Protein AF-L0DQH6-F1 (afdb_monomer_lite)

Radius of gyration: 21.6 Å; chains: 1; bounding box: 54×51×60 Å

Organism: Singulisphaera acidiphila (strain ATCC BAA-1392 / DSM 18658 / VKM B-2454 / MOB10) (NCBI:txid886293)

Sequence (161 aa):
MRIRLTLRRIMILVASAALGLFAWVEFRDGIPPRFVLRGVPARVARLKPGMSYRETKEILSLETSWLQGGTSAWTYYGSGSRKAMTWVYALRQEELTAAAAARMKAQSPGLVPHVEPTARIHLRFVMDLREDEQDWRQSPSTRLTSARFVADGRVVAEMPE

Foldseek 3Di:
DDDDDDPVNVVVVVVVVVVVVVCCVQPPQLQHHPVLVVCQQVLQQPDAWFDALVRNCVSNVRDPSQQPDDQPWDFDQDPDQKTKIKTKGQRAFDPCPPVNQVVVCVVDVPDDDDRDRQKMKIWMWMFGPVPPDPDSSPDPRIITDWIFIHGNNHTPHIHDD

Secondary structure (DSSP, 8-state):
------HHHHHHHHHHHHHHHHHHHHHGGGPPPHHHHHHHHHHHTT--TT--HHHHHHHHT--GGG-TT--EEE----SSSEEEEEEEEEEEEPP--HHHHHHHHHH-TT------EEEEEEEEEEEETTS--S-TTT-TT-EEEEEEEEETTEEEEEE--

Structure (mmCIF, N/CA/C/O backbone):
data_AF-L0DQH6-F1
#
_entry.id   AF-L0DQH6-F1
#
loop_
_atom_site.group_PDB
_atom_site.id
_atom_site.type_symbol
_atom_site.label_atom_id
_atom_site.label_alt_id
_atom_site.label_comp_id
_atom_site.label_asym_id
_atom_site.label_entity_id
_atom_site.label_seq_id
_atom_site.pdbx_PDB_ins_code
_atom_site.Cartn_x
_atom_site.Cartn_y
_atom_site.Cartn_z
_atom_site.occupancy
_atom_site.B_iso_or_equiv
_atom_site.auth_seq_id
_atom_site.auth_comp_id
_atom_site.auth_asym_id
_atom_site.auth_atom_id
_atom_site.pdbx_PDB_model_num
ATOM 1 N N . MET A 1 1 ? -22.370 27.317 44.473 1.00 43.12 1 MET A N 1
ATOM 2 C CA . MET A 1 1 ? -22.698 27.703 43.080 1.00 43.12 1 MET A CA 1
ATOM 3 C C . MET A 1 1 ? -23.291 26.480 42.368 1.00 43.12 1 MET A C 1
ATOM 5 O O . MET A 1 1 ? -22.572 25.509 42.189 1.00 43.12 1 MET A O 1
ATOM 9 N N . ARG A 1 2 ? -24.603 26.438 42.071 1.00 51.28 2 ARG A N 1
ATOM 10 C CA . ARG A 1 2 ? -25.244 25.288 41.386 1.00 51.28 2 ARG A CA 1
ATOM 11 C C . ARG A 1 2 ? -25.249 25.535 39.876 1.00 51.28 2 ARG A C 1
ATOM 13 O O . ARG A 1 2 ? -25.983 26.396 39.401 1.00 51.28 2 ARG A O 1
ATOM 20 N N . ILE A 1 3 ? -24.431 24.794 39.133 1.00 60.78 3 ILE A N 1
ATOM 21 C CA . ILE A 1 3 ? -24.384 24.865 37.668 1.00 60.78 3 ILE A CA 1
ATOM 22 C C . ILE A 1 3 ? -25.643 24.179 37.120 1.00 60.78 3 ILE A C 1
ATOM 24 O O . ILE A 1 3 ? -25.784 22.964 37.214 1.00 60.78 3 ILE A O 1
ATOM 28 N N . ARG A 1 4 ? -26.579 24.951 36.555 1.00 65.44 4 ARG A N 1
ATOM 29 C CA . ARG A 1 4 ? -27.713 24.401 35.795 1.00 65.44 4 ARG A CA 1
ATOM 30 C C . ARG A 1 4 ? -27.257 24.136 34.359 1.00 65.44 4 ARG A C 1
ATOM 32 O O . ARG A 1 4 ? -27.216 25.043 33.529 1.00 65.44 4 ARG A O 1
ATOM 39 N N . LEU A 1 5 ? -26.875 22.895 34.078 1.00 63.94 5 LEU A N 1
ATOM 40 C CA . LEU A 1 5 ? -26.624 22.416 32.720 1.00 63.94 5 LEU A CA 1
ATOM 41 C C . LEU A 1 5 ? -27.961 22.061 32.066 1.00 63.94 5 LEU A C 1
ATOM 43 O O . LEU A 1 5 ? -28.698 21.210 32.552 1.00 63.94 5 LEU A O 1
ATOM 47 N N . THR A 1 6 ? -28.290 22.744 30.972 1.00 82.75 6 THR A N 1
ATOM 48 C CA . THR A 1 6 ? -29.462 22.408 30.160 1.00 82.75 6 THR A CA 1
ATOM 49 C C . THR A 1 6 ? -29.198 21.128 29.369 1.00 82.75 6 THR A C 1
ATOM 51 O O . THR A 1 6 ? -28.058 20.859 28.983 1.00 82.75 6 THR A O 1
ATOM 54 N N . LEU A 1 7 ? -30.254 20.366 29.069 1.00 81.88 7 LEU A N 1
ATOM 55 C CA . LEU A 1 7 ? -30.176 19.115 28.299 1.00 81.88 7 LEU A CA 1
ATOM 56 C C . LEU A 1 7 ? -29.376 19.283 26.990 1.00 81.88 7 LEU A C 1
ATOM 58 O O . LEU A 1 7 ? -28.555 18.445 26.629 1.00 81.88 7 LEU A O 1
ATOM 62 N N . ARG A 1 8 ? -29.541 20.437 26.332 1.00 81.19 8 ARG A N 1
ATOM 63 C CA . ARG A 1 8 ? -28.823 20.813 25.106 1.00 81.19 8 ARG A CA 1
ATOM 64 C C . ARG A 1 8 ? -27.305 20.896 25.299 1.00 81.19 8 ARG A C 1
ATOM 66 O O . ARG A 1 8 ? -26.561 20.467 24.426 1.00 81.19 8 ARG A O 1
ATOM 73 N N . ARG A 1 9 ? -26.833 21.425 26.434 1.00 83.31 9 ARG A N 1
ATOM 74 C CA . ARG A 1 9 ? -25.394 21.505 26.744 1.00 83.31 9 ARG A CA 1
ATOM 75 C C . ARG A 1 9 ? -24.806 20.129 27.048 1.00 83.31 9 ARG A C 1
ATOM 77 O O . ARG A 1 9 ? -23.681 19.865 26.644 1.00 83.31 9 ARG A O 1
ATOM 84 N N . ILE A 1 10 ? -25.578 19.256 27.696 1.00 87.25 10 ILE A N 1
ATOM 85 C CA . ILE A 1 10 ? -25.183 17.863 27.950 1.00 87.25 10 ILE A CA 1
ATOM 86 C C . ILE A 1 10 ? -25.048 17.104 26.625 1.00 87.25 10 ILE A C 1
ATOM 88 O O . ILE A 1 10 ? -24.025 16.471 26.394 1.00 87.25 10 ILE A O 1
ATOM 92 N N . MET A 1 11 ? -26.020 17.237 25.716 1.00 86.25 11 MET A N 1
ATOM 93 C CA . MET A 1 11 ? -25.951 16.630 24.380 1.00 86.25 11 MET A CA 1
ATOM 94 C C . MET A 1 11 ? -24.717 17.067 23.585 1.00 86.25 11 MET A C 1
ATOM 96 O O . MET A 1 11 ? -24.058 16.224 22.986 1.00 86.25 11 MET A O 1
ATOM 100 N N . ILE A 1 12 ? -24.391 18.364 23.587 1.00 88.94 12 ILE A N 1
ATOM 101 C CA . ILE A 1 12 ? -23.204 18.875 22.884 1.00 88.94 12 ILE A CA 1
ATOM 102 C C . ILE A 1 12 ? -21.927 18.285 23.490 1.00 88.94 12 ILE A C 1
ATOM 104 O O . ILE A 1 12 ? -21.057 17.839 22.753 1.00 88.94 12 ILE A O 1
ATOM 108 N N . LEU A 1 13 ? -21.830 18.228 24.820 1.00 89.12 13 LEU A N 1
ATOM 109 C CA . LEU A 1 13 ? -20.691 17.622 25.513 1.00 89.12 13 LEU A CA 1
ATOM 110 C C . LEU A 1 13 ? -20.508 16.147 25.143 1.00 89.12 13 LEU A C 1
ATOM 112 O O . LEU A 1 13 ? -19.394 15.730 24.836 1.00 89.12 13 LEU A O 1
ATOM 116 N N . VAL A 1 14 ? -21.597 15.376 25.122 1.00 87.62 14 VAL A N 1
ATOM 117 C CA . VAL A 1 14 ? -21.574 13.959 24.734 1.00 87.62 14 VAL A CA 1
ATOM 118 C C . VAL A 1 14 ? -21.177 13.797 23.268 1.00 87.62 14 VAL A C 1
ATOM 120 O O . VAL A 1 14 ? -20.327 12.966 22.965 1.00 87.62 14 VAL A O 1
ATOM 123 N N . ALA A 1 15 ? -21.732 14.607 22.364 1.00 87.38 15 ALA A N 1
ATOM 124 C CA . ALA A 1 15 ? -21.383 14.564 20.947 1.00 87.38 15 ALA A CA 1
ATOM 125 C C . ALA A 1 15 ? -19.899 14.889 20.716 1.00 87.38 15 ALA A C 1
ATOM 127 O O . ALA A 1 15 ? -19.217 14.164 19.996 1.00 87.38 15 ALA A O 1
ATOM 128 N N . SER A 1 16 ? -19.373 15.922 21.377 1.00 89.12 16 SER A N 1
ATOM 129 C CA . SER A 1 16 ? -17.955 16.282 21.300 1.00 89.12 16 SER A CA 1
ATOM 130 C C . SER A 1 16 ? -17.050 15.198 21.883 1.00 89.12 16 SER A C 1
ATOM 132 O O . SER A 1 16 ? -16.020 14.891 21.292 1.00 89.12 16 SER A O 1
ATOM 134 N N . ALA A 1 17 ? -17.432 14.581 23.005 1.00 85.06 17 ALA A N 1
ATOM 135 C CA . ALA A 1 17 ? -16.683 13.470 23.589 1.00 85.06 17 ALA A CA 1
ATOM 136 C C . ALA A 1 17 ? -16.695 12.231 22.680 1.00 85.06 17 ALA A C 1
ATOM 138 O O . ALA A 1 17 ? -15.659 11.600 22.500 1.00 85.06 17 ALA A O 1
ATOM 139 N N . ALA A 1 18 ? -17.833 11.912 22.057 1.00 82.81 18 ALA A N 1
ATOM 140 C CA . ALA A 1 18 ? -17.951 10.810 21.105 1.00 82.81 18 ALA A CA 1
ATOM 141 C C . ALA A 1 18 ? -17.117 11.054 19.839 1.00 82.81 18 ALA A C 1
ATOM 143 O O . ALA A 1 18 ? -16.422 10.150 19.385 1.00 82.81 18 ALA A O 1
ATOM 144 N N . LEU A 1 19 ? -17.129 12.279 19.302 1.00 82.06 19 LEU A N 1
ATOM 145 C CA . LEU A 1 19 ? -16.279 12.676 18.177 1.00 82.06 19 LEU A CA 1
ATOM 146 C C . LEU A 1 19 ? -14.795 12.645 18.546 1.00 82.06 19 LEU A C 1
ATOM 148 O O . LEU A 1 19 ? -13.987 12.167 17.759 1.00 82.06 19 LEU A O 1
ATOM 152 N N . GLY A 1 20 ? -14.440 13.114 19.744 1.00 79.81 20 GLY A N 1
ATOM 153 C CA . GLY A 1 20 ? -13.074 13.064 20.258 1.00 79.81 20 GLY A CA 1
ATOM 154 C C . GLY A 1 20 ? -12.582 11.632 20.450 1.00 79.81 20 GLY A C 1
ATOM 155 O O . GLY A 1 20 ? -11.460 11.325 20.067 1.00 79.81 20 GLY A O 1
ATOM 156 N N . LEU A 1 21 ? -13.428 10.736 20.966 1.00 79.19 21 LEU A N 1
ATOM 157 C CA . LEU A 1 21 ? -13.114 9.315 21.106 1.00 79.19 21 LEU A CA 1
ATOM 158 C C . LEU A 1 21 ? -13.022 8.622 19.744 1.00 79.19 21 LEU A C 1
ATOM 160 O O . LEU A 1 21 ? -12.126 7.814 19.548 1.00 79.19 21 LEU A O 1
ATOM 164 N N . PHE A 1 22 ? -13.906 8.952 18.800 1.00 70.19 22 PHE A N 1
ATOM 165 C CA . PHE A 1 22 ? -13.833 8.458 17.426 1.00 70.19 22 PHE A CA 1
ATOM 166 C C . PHE A 1 22 ? -12.534 8.901 16.757 1.00 70.19 22 PHE A C 1
ATOM 168 O O . PHE A 1 22 ? -11.808 8.063 16.243 1.00 70.19 22 PHE A O 1
ATOM 175 N N . ALA A 1 23 ? -12.202 10.192 16.818 1.00 66.50 23 ALA A N 1
ATOM 176 C CA . ALA A 1 23 ? -10.953 10.711 16.282 1.00 66.50 23 ALA A CA 1
ATOM 177 C C . ALA A 1 23 ? -9.747 10.068 16.978 1.00 66.50 23 ALA A C 1
ATOM 179 O O . ALA A 1 23 ? -8.808 9.642 16.322 1.00 66.50 23 ALA A O 1
ATOM 180 N N . TRP A 1 24 ? -9.786 9.926 18.300 1.00 67.75 24 TRP A N 1
ATOM 181 C CA . TRP A 1 24 ? -8.732 9.235 19.025 1.00 67.75 24 TRP A CA 1
ATOM 182 C C . TRP A 1 24 ? -8.599 7.787 18.551 1.00 67.75 24 TRP A C 1
ATOM 184 O O . TRP A 1 24 ? -7.527 7.405 18.138 1.00 67.75 24 TRP A O 1
ATOM 194 N N . VAL A 1 25 ? -9.658 6.984 18.513 1.00 65.00 25 VAL A N 1
ATOM 195 C CA . VAL A 1 25 ? -9.577 5.578 18.074 1.00 65.00 25 VAL A CA 1
ATOM 196 C C . VAL A 1 25 ? -9.177 5.441 16.599 1.00 65.00 25 VAL A C 1
ATOM 198 O O . VAL A 1 25 ? -8.441 4.524 16.259 1.00 65.00 25 VAL A O 1
ATOM 201 N N . GLU A 1 26 ? -9.645 6.335 15.730 1.00 56.56 26 GLU A N 1
ATOM 202 C CA . GLU A 1 26 ? -9.399 6.269 14.285 1.00 56.56 26 GLU A CA 1
ATOM 203 C C . GLU A 1 26 ? -8.008 6.803 13.896 1.00 56.56 26 GLU A C 1
ATOM 205 O O . GLU A 1 26 ? -7.465 6.380 12.881 1.00 56.56 26 GLU A O 1
ATOM 210 N N . PHE A 1 27 ? -7.427 7.721 14.679 1.00 61.28 27 PHE A N 1
ATOM 211 C CA . PHE A 1 27 ? -6.131 8.354 14.385 1.00 61.28 27 PHE A CA 1
ATOM 212 C C . PHE A 1 27 ? -5.016 7.995 15.376 1.00 61.28 27 PHE A C 1
ATOM 214 O O . PHE A 1 27 ? -3.860 8.373 15.165 1.00 61.28 27 PHE A O 1
ATOM 221 N N . ARG A 1 28 ? -5.326 7.278 16.459 1.00 55.88 28 ARG A N 1
ATOM 222 C CA . ARG A 1 28 ? -4.316 6.714 17.355 1.00 55.88 28 ARG A CA 1
ATOM 223 C C . ARG A 1 28 ? -3.626 5.566 16.626 1.00 55.88 28 ARG A C 1
ATOM 225 O O . ARG A 1 28 ? -4.251 4.778 15.926 1.00 55.88 28 ARG A O 1
ATOM 232 N N . ASP A 1 29 ? -2.309 5.532 16.769 1.00 52.47 29 ASP A N 1
ATOM 233 C CA . ASP A 1 29 ? -1.448 4.473 16.250 1.00 52.47 29 ASP A CA 1
ATOM 234 C C . ASP A 1 29 ?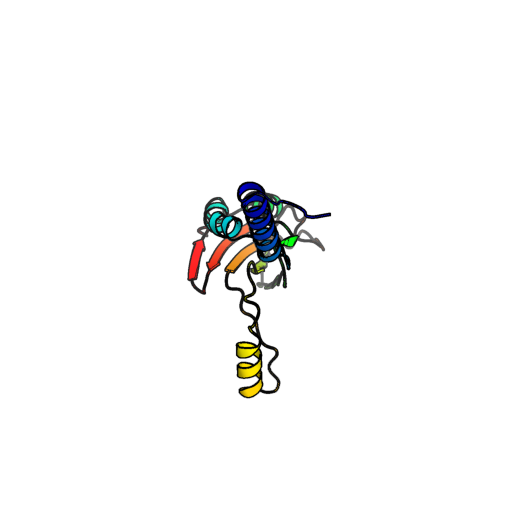 -1.368 4.379 14.720 1.00 52.47 29 ASP A C 1
ATOM 236 O O . ASP A 1 29 ? -1.175 3.304 14.175 1.00 52.47 29 ASP A O 1
ATOM 240 N N . GLY A 1 30 ? -1.455 5.498 13.989 1.00 53.72 30 GLY A N 1
ATOM 241 C CA . GLY A 1 30 ? -1.112 5.518 12.555 1.00 53.72 30 GLY A CA 1
ATOM 242 C C . GLY A 1 30 ? -1.887 4.500 11.705 1.00 53.72 30 GLY A C 1
ATOM 243 O O . GLY A 1 30 ? -1.420 4.093 10.645 1.00 53.72 30 GLY A O 1
ATOM 244 N N . ILE A 1 31 ? -3.060 4.067 12.171 1.00 59.81 31 ILE A N 1
ATOM 245 C CA . ILE A 1 31 ? -3.959 3.197 11.423 1.00 59.81 31 ILE A CA 1
ATOM 246 C C . ILE A 1 31 ? -4.711 4.099 10.435 1.00 59.81 31 ILE A C 1
ATOM 248 O O . ILE A 1 31 ? -5.308 5.091 10.853 1.00 59.81 31 ILE A O 1
ATOM 252 N N . PRO A 1 32 ? -4.697 3.814 9.121 1.00 62.59 32 PRO A N 1
ATOM 253 C CA . PRO A 1 32 ? -5.482 4.585 8.174 1.00 62.59 32 PRO A CA 1
ATOM 254 C C . PRO A 1 32 ? -6.972 4.450 8.508 1.00 62.59 32 PRO A C 1
ATOM 256 O O . PRO A 1 32 ? -7.466 3.327 8.679 1.00 62.59 32 PRO A O 1
ATOM 259 N N . PRO A 1 33 ? -7.720 5.564 8.509 1.00 65.06 33 PRO A N 1
ATOM 260 C CA . PRO A 1 33 ? -9.155 5.523 8.702 1.00 65.06 33 PRO A CA 1
ATOM 261 C C . PRO A 1 33 ? -9.857 4.580 7.719 1.00 65.06 33 PRO A C 1
ATOM 263 O O . PRO A 1 33 ? -9.461 4.435 6.557 1.00 65.06 33 PRO A O 1
ATOM 266 N N . ARG A 1 34 ? -10.981 3.984 8.118 1.00 68.50 34 ARG A N 1
ATOM 267 C CA . ARG A 1 34 ? -11.740 3.027 7.290 1.00 68.50 34 ARG A CA 1
ATOM 268 C C . ARG A 1 34 ? -12.144 3.607 5.936 1.00 68.50 34 ARG A C 1
ATOM 270 O O . ARG A 1 34 ? -12.186 2.884 4.942 1.00 68.50 34 ARG A O 1
ATOM 277 N N . PHE A 1 35 ? -12.448 4.903 5.878 1.00 68.25 35 PHE A N 1
ATOM 278 C CA . PHE A 1 35 ? -12.802 5.569 4.622 1.00 68.25 35 PHE A CA 1
ATOM 279 C C . PHE A 1 35 ? -11.612 5.667 3.657 1.00 68.25 35 PHE A C 1
ATOM 281 O O . PHE A 1 35 ? -11.801 5.571 2.446 1.00 68.25 35 PHE A O 1
ATOM 288 N N . VAL A 1 36 ? -10.388 5.792 4.179 1.00 69.06 36 VAL A N 1
ATOM 289 C CA . VAL A 1 36 ? -9.160 5.761 3.378 1.00 69.06 36 VAL A CA 1
ATOM 290 C C . VAL A 1 36 ? -8.998 4.380 2.757 1.00 69.06 36 VAL A C 1
ATOM 292 O O . VAL A 1 36 ? -8.837 4.287 1.540 1.00 69.06 36 VAL A O 1
ATOM 295 N N . LEU A 1 37 ? -9.129 3.318 3.563 1.00 73.06 37 LEU A N 1
ATOM 296 C CA . LEU A 1 37 ? -9.034 1.925 3.106 1.00 73.06 37 LEU A CA 1
ATOM 297 C C . LEU A 1 37 ? -10.056 1.601 2.010 1.00 73.06 37 LEU A C 1
ATOM 299 O O . LEU A 1 37 ? -9.712 0.960 1.022 1.00 73.06 37 LEU A O 1
ATOM 303 N N . ARG A 1 38 ? -11.291 2.105 2.126 1.00 79.50 38 ARG A N 1
ATOM 304 C CA . ARG A 1 38 ? -12.326 1.953 1.084 1.00 79.50 38 ARG A CA 1
ATOM 305 C C . ARG A 1 38 ? -11.944 2.595 -0.249 1.00 79.50 38 ARG A C 1
ATOM 307 O O . ARG A 1 38 ? -12.397 2.136 -1.291 1.00 79.50 38 ARG A O 1
ATOM 314 N N . GLY A 1 39 ? -11.122 3.643 -0.229 1.00 82.75 39 GLY A N 1
ATOM 315 C CA . GLY A 1 39 ? -10.638 4.309 -1.435 1.00 82.75 39 GLY A CA 1
ATOM 316 C C . GLY A 1 39 ? -9.460 3.602 -2.106 1.00 82.75 39 GLY A C 1
ATOM 317 O O . GLY A 1 39 ? -9.217 3.838 -3.287 1.00 82.75 39 GLY A O 1
ATOM 318 N N . VAL A 1 40 ? -8.724 2.744 -1.393 1.00 86.00 40 VAL A N 1
ATOM 319 C CA . VAL A 1 40 ? -7.517 2.080 -1.915 1.00 86.00 40 VAL A CA 1
ATOM 320 C C . VAL A 1 40 ? -7.786 1.221 -3.160 1.00 86.00 40 VAL A C 1
ATOM 322 O O . VAL A 1 40 ? -7.050 1.407 -4.131 1.00 86.00 40 VAL A O 1
ATOM 325 N N . PRO A 1 41 ? -8.827 0.359 -3.217 1.00 88.38 41 PRO A N 1
ATOM 326 C CA . PRO A 1 41 ? -9.139 -0.413 -4.423 1.00 88.38 41 PRO A CA 1
ATOM 327 C C . PRO A 1 41 ? -9.257 0.457 -5.680 1.00 88.38 41 PRO A C 1
ATOM 329 O O . PRO A 1 41 ? -8.637 0.172 -6.702 1.00 88.38 41 PRO A O 1
ATOM 332 N N . ALA A 1 42 ? -9.992 1.569 -5.578 1.00 88.75 42 ALA A N 1
ATOM 333 C CA . ALA A 1 42 ? -10.177 2.499 -6.685 1.00 88.75 42 ALA A CA 1
ATOM 334 C C . ALA A 1 42 ? -8.861 3.176 -7.093 1.00 88.75 42 ALA A C 1
ATOM 336 O O . ALA A 1 42 ? -8.633 3.406 -8.275 1.00 88.75 42 ALA A O 1
ATOM 337 N N . ARG A 1 43 ? -7.965 3.473 -6.142 1.00 89.94 43 ARG A N 1
ATOM 338 C CA . ARG A 1 43 ? -6.640 4.035 -6.450 1.00 89.94 43 ARG A CA 1
ATOM 339 C C . ARG A 1 43 ? -5.749 3.022 -7.160 1.00 89.94 43 ARG A C 1
ATOM 341 O O . ARG A 1 43 ? -5.106 3.400 -8.132 1.00 89.94 43 ARG A O 1
ATOM 348 N N . VAL A 1 44 ? -5.750 1.763 -6.719 1.00 90.00 44 VAL A N 1
ATOM 349 C CA . VAL A 1 44 ? -5.003 0.675 -7.372 1.00 90.00 44 VAL A CA 1
ATOM 350 C C . VAL A 1 44 ? -5.493 0.457 -8.801 1.00 90.00 44 VAL A C 1
ATOM 352 O O . VAL A 1 44 ? -4.670 0.348 -9.700 1.00 90.00 44 VAL A O 1
ATOM 355 N N . ALA A 1 45 ? -6.804 0.511 -9.041 1.00 88.38 45 ALA A N 1
ATOM 356 C CA . ALA A 1 45 ? -7.373 0.392 -10.384 1.00 88.38 45 ALA A CA 1
ATOM 357 C C . ALA A 1 45 ? -6.963 1.524 -11.353 1.00 88.38 45 ALA A C 1
ATOM 359 O O . ALA A 1 45 ? -7.113 1.378 -12.563 1.00 88.38 45 ALA A O 1
ATOM 360 N N . ARG A 1 46 ? -6.454 2.659 -10.848 1.00 90.75 46 ARG A N 1
ATOM 361 C CA . ARG A 1 46 ? -5.930 3.761 -11.680 1.00 90.75 46 ARG A CA 1
ATOM 362 C C . ARG A 1 46 ? -4.459 3.591 -12.049 1.00 90.75 46 ARG A C 1
ATOM 364 O O . ARG A 1 46 ? -3.972 4.344 -12.893 1.00 90.75 46 ARG A O 1
ATOM 371 N N . LEU A 1 47 ? -3.748 2.673 -11.397 1.00 93.06 47 LEU A N 1
ATOM 372 C CA . LEU A 1 47 ? -2.357 2.390 -11.725 1.00 93.06 47 LEU A CA 1
ATOM 373 C C . LEU A 1 47 ? -2.268 1.748 -13.110 1.00 93.06 47 LEU A C 1
ATOM 375 O O . LEU A 1 47 ? -3.198 1.076 -13.559 1.00 93.06 47 LEU A O 1
ATOM 379 N N . LYS A 1 48 ? -1.148 1.979 -13.794 1.00 93.75 48 LYS A N 1
ATOM 380 C CA . LYS A 1 48 ? -0.849 1.373 -15.093 1.00 93.75 48 LYS A CA 1
ATOM 381 C C . LYS A 1 48 ? 0.578 0.824 -15.110 1.00 93.75 48 LYS A C 1
ATOM 383 O O . LYS A 1 48 ? 1.460 1.431 -14.488 1.00 93.75 48 LYS A O 1
ATOM 388 N N . PRO A 1 49 ? 0.827 -0.271 -15.849 1.00 93.31 49 PRO A N 1
ATOM 389 C CA . PRO A 1 49 ? 2.181 -0.733 -16.108 1.00 93.31 49 PRO A CA 1
ATOM 390 C C . PRO A 1 49 ? 3.037 0.394 -16.695 1.00 93.31 49 PRO A C 1
ATOM 392 O O . PRO A 1 49 ? 2.565 1.206 -17.492 1.00 93.31 49 PRO A O 1
ATOM 395 N N . GLY A 1 50 ? 4.298 0.465 -16.282 1.00 91.81 50 GLY A N 1
ATOM 396 C CA . GLY A 1 50 ? 5.237 1.490 -16.731 1.00 91.81 50 GLY A CA 1
ATOM 397 C C . GLY A 1 50 ? 5.176 2.813 -15.963 1.00 91.81 50 GLY A C 1
ATOM 398 O O . GLY A 1 50 ? 6.001 3.682 -16.227 1.00 91.81 50 GLY A O 1
ATOM 399 N N . MET A 1 51 ? 4.274 2.986 -14.994 1.00 93.38 51 MET A N 1
ATOM 400 C CA . MET A 1 51 ? 4.321 4.160 -14.116 1.00 93.38 51 MET A CA 1
ATOM 401 C C . MET A 1 51 ? 5.610 4.182 -13.288 1.00 93.38 51 MET A C 1
ATOM 403 O O . MET A 1 51 ? 6.088 3.149 -12.812 1.00 93.38 51 MET A O 1
ATOM 407 N N . SER A 1 52 ? 6.170 5.369 -13.088 1.00 90.75 52 SER A N 1
ATOM 408 C CA . SER A 1 52 ? 7.292 5.589 -12.179 1.00 90.75 52 SER A CA 1
ATOM 409 C C . SER A 1 52 ? 6.880 5.388 -10.718 1.00 90.75 52 SER A C 1
ATOM 411 O O . SER A 1 52 ? 5.694 5.385 -10.359 1.00 90.75 52 SER A O 1
ATOM 413 N N . TYR A 1 53 ? 7.872 5.272 -9.833 1.00 85.50 53 TYR A N 1
ATOM 414 C CA . TYR A 1 53 ? 7.626 5.248 -8.390 1.00 85.50 53 TYR A CA 1
ATOM 415 C C . TYR A 1 53 ? 6.883 6.508 -7.913 1.00 85.50 53 TYR A C 1
ATOM 417 O O . TYR A 1 53 ? 5.944 6.413 -7.120 1.00 85.50 53 TYR A O 1
ATOM 425 N N . ARG A 1 54 ? 7.258 7.687 -8.430 1.00 86.00 54 ARG A N 1
ATOM 426 C CA . ARG A 1 54 ? 6.643 8.968 -8.059 1.00 86.00 54 ARG A CA 1
ATOM 427 C C . ARG A 1 54 ? 5.164 9.022 -8.440 1.00 86.00 54 ARG A C 1
ATOM 429 O O . ARG A 1 54 ? 4.344 9.330 -7.580 1.00 86.00 54 ARG A O 1
ATOM 436 N N . GLU A 1 55 ? 4.828 8.668 -9.679 1.00 90.19 55 GLU A N 1
ATOM 437 C CA . GLU A 1 55 ? 3.437 8.630 -10.158 1.00 90.19 55 GLU A CA 1
ATOM 438 C C . GLU A 1 55 ? 2.606 7.610 -9.374 1.00 90.19 55 GLU A C 1
ATOM 440 O O . GLU A 1 55 ? 1.490 7.900 -8.943 1.00 90.19 55 GLU A O 1
ATOM 445 N N . THR A 1 56 ? 3.175 6.429 -9.114 1.00 88.88 56 THR A N 1
ATOM 446 C CA . THR A 1 56 ? 2.511 5.385 -8.324 1.00 88.88 56 THR A CA 1
ATOM 447 C C . THR A 1 56 ? 2.200 5.881 -6.911 1.00 88.88 56 THR A C 1
ATOM 449 O O . THR A 1 56 ? 1.081 5.716 -6.420 1.00 88.88 56 THR A O 1
ATOM 452 N N . LYS A 1 57 ? 3.167 6.536 -6.258 1.00 84.56 57 LYS A N 1
ATOM 453 C CA . LYS A 1 57 ? 2.998 7.117 -4.921 1.00 84.56 57 LYS A CA 1
ATOM 454 C C . LYS A 1 57 ? 1.925 8.206 -4.908 1.00 84.56 57 LYS A C 1
ATOM 456 O O . LYS A 1 57 ? 1.111 8.240 -3.987 1.00 84.56 57 LYS A O 1
ATOM 461 N N . GLU A 1 58 ? 1.904 9.067 -5.919 1.00 87.38 58 GLU A N 1
ATOM 462 C CA . GLU A 1 58 ? 0.911 10.132 -6.056 1.00 87.38 58 GLU A CA 1
ATOM 463 C C . GLU A 1 58 ? -0.506 9.564 -6.210 1.00 87.38 58 GLU A C 1
ATOM 465 O O . GLU A 1 58 ? -1.402 9.925 -5.448 1.00 87.38 58 GLU A O 1
ATOM 470 N N . ILE A 1 59 ? -0.703 8.588 -7.101 1.00 87.62 59 ILE A N 1
ATOM 471 C CA . ILE A 1 59 ? -2.009 7.943 -7.314 1.00 87.62 59 ILE A CA 1
ATOM 472 C C . ILE A 1 59 ? -2.492 7.221 -6.059 1.00 87.62 59 ILE A C 1
ATOM 474 O O . ILE A 1 59 ? -3.685 7.262 -5.737 1.00 87.62 59 ILE A O 1
ATOM 478 N N . LEU A 1 60 ? -1.591 6.543 -5.353 1.00 84.25 60 LEU A N 1
ATOM 479 C CA . LEU A 1 60 ? -1.946 5.843 -4.128 1.00 84.25 60 LEU A CA 1
ATOM 480 C C . LEU A 1 60 ? -2.239 6.819 -2.986 1.00 84.25 60 LEU A C 1
ATOM 482 O O . LEU A 1 60 ? -3.097 6.500 -2.162 1.00 84.25 60 L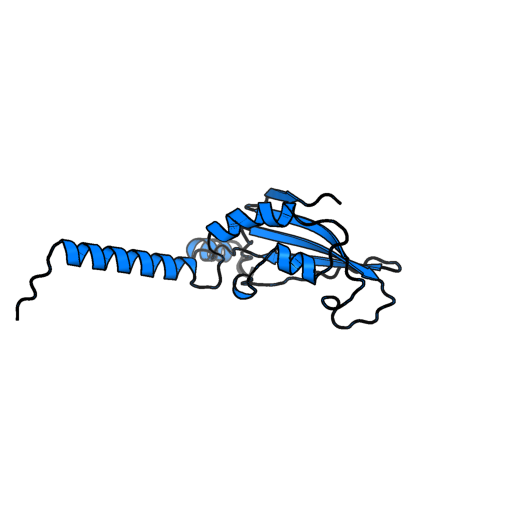EU A O 1
ATOM 486 N N . SER A 1 61 ? -1.623 8.011 -2.967 1.00 78.75 61 SER A N 1
ATOM 487 C CA . SER A 1 61 ? -1.851 9.063 -1.959 1.00 78.75 61 SER A CA 1
ATOM 488 C C . SER A 1 61 ? -1.912 8.485 -0.536 1.00 78.75 61 SER A C 1
ATOM 490 O O . SER A 1 61 ? -2.832 8.771 0.233 1.00 78.75 61 SER A O 1
ATOM 492 N N . LEU A 1 62 ? -0.999 7.560 -0.229 1.00 70.38 62 LEU A N 1
ATOM 493 C CA . LEU A 1 62 ? -0.890 6.952 1.094 1.00 70.38 62 LEU A CA 1
ATOM 494 C C . LEU A 1 62 ? 0.015 7.848 1.921 1.00 70.38 62 LEU A C 1
ATOM 496 O O . LEU A 1 62 ? 1.168 8.077 1.544 1.00 70.38 62 LEU A O 1
ATOM 500 N N . GLU A 1 63 ? -0.497 8.365 3.031 1.00 62.91 63 GLU A N 1
ATOM 501 C CA . GLU A 1 63 ? 0.359 9.070 3.971 1.00 62.91 63 GLU A CA 1
ATOM 502 C C . GLU A 1 63 ? 1.375 8.090 4.559 1.00 62.91 63 GLU A C 1
ATOM 504 O O . GLU A 1 63 ? 1.040 6.965 4.930 1.00 62.91 63 GLU A O 1
ATOM 509 N N . THR A 1 64 ? 2.632 8.522 4.661 1.00 57.66 64 THR A N 1
ATOM 510 C CA . THR A 1 64 ? 3.707 7.720 5.264 1.00 57.66 64 THR A CA 1
ATOM 511 C C . THR A 1 64 ? 3.363 7.308 6.702 1.00 57.66 64 THR A C 1
ATOM 513 O O . THR A 1 64 ? 3.778 6.245 7.149 1.00 57.66 64 THR A O 1
ATOM 516 N N . SER A 1 65 ? 2.575 8.126 7.408 1.00 52.47 65 SER A N 1
ATOM 517 C CA . SER A 1 65 ? 2.054 7.887 8.761 1.00 52.47 65 SER A CA 1
ATOM 518 C C . SER A 1 65 ? 1.111 6.684 8.858 1.00 52.47 65 SER A C 1
ATOM 520 O O . SER A 1 65 ? 1.029 6.085 9.925 1.00 52.47 65 SER A O 1
ATOM 522 N N . TRP A 1 66 ? 0.431 6.311 7.767 1.00 55.44 66 TRP A N 1
ATOM 523 C CA . TRP A 1 66 ? -0.473 5.153 7.715 1.00 55.44 66 TRP A CA 1
ATOM 524 C C . TRP A 1 66 ? 0.252 3.822 7.522 1.00 55.44 66 TRP A C 1
ATOM 526 O O . TRP A 1 66 ? -0.355 2.753 7.542 1.00 55.44 66 TRP A O 1
ATOM 536 N N . LEU A 1 67 ? 1.562 3.887 7.297 1.00 55.09 67 LEU A N 1
ATOM 537 C CA . LEU A 1 67 ? 2.428 2.737 7.103 1.00 55.09 67 LEU A CA 1
ATOM 538 C C . LEU A 1 67 ? 3.010 2.307 8.455 1.00 55.09 67 LEU A C 1
ATOM 540 O O . LEU A 1 67 ? 4.229 2.283 8.636 1.00 55.09 67 LEU A O 1
ATOM 544 N N . GLN A 1 68 ? 2.155 1.996 9.434 1.00 42.84 68 GLN A N 1
ATOM 545 C CA . GLN A 1 68 ? 2.629 1.387 10.674 1.00 42.84 68 GLN A CA 1
ATOM 546 C C . GLN A 1 68 ? 3.064 -0.058 10.409 1.00 42.84 68 GLN A C 1
ATOM 548 O O . GLN A 1 68 ? 2.276 -0.903 9.987 1.00 42.84 68 GLN A O 1
ATOM 553 N N . GLY A 1 69 ? 4.334 -0.354 10.685 1.00 40.50 69 GLY A N 1
ATOM 554 C CA . GLY A 1 69 ? 4.786 -1.740 10.795 1.00 40.50 69 GLY A CA 1
ATOM 555 C C . GLY A 1 69 ? 5.300 -2.382 9.509 1.00 40.50 69 GLY A C 1
ATOM 556 O O . GLY A 1 69 ? 5.099 -3.574 9.293 1.00 40.50 69 GLY A O 1
ATOM 557 N N . GLY A 1 70 ? 6.048 -1.622 8.710 1.00 40.78 70 GLY A N 1
ATOM 558 C CA . GLY A 1 70 ? 7.061 -2.199 7.832 1.00 40.78 70 GLY A CA 1
ATOM 559 C C . GLY A 1 70 ? 6.724 -2.084 6.357 1.00 40.78 70 GLY A C 1
ATOM 560 O O . GLY A 1 70 ? 6.011 -2.901 5.779 1.00 40.78 70 GLY A O 1
ATOM 561 N N . THR A 1 71 ? 7.374 -1.126 5.708 1.00 44.16 71 THR A N 1
ATOM 562 C CA . THR A 1 71 ? 7.806 -1.286 4.323 1.00 44.16 71 THR A CA 1
ATOM 563 C C . THR A 1 71 ? 8.774 -2.461 4.278 1.00 44.16 71 THR A C 1
ATOM 565 O O . THR A 1 71 ? 9.990 -2.283 4.328 1.00 44.16 71 THR A O 1
ATOM 568 N N . SER A 1 72 ? 8.241 -3.680 4.261 1.00 43.50 72 SER A N 1
ATOM 569 C CA . SER A 1 72 ? 9.038 -4.845 3.914 1.00 43.50 72 SER A CA 1
ATOM 570 C C . SER A 1 72 ? 9.178 -4.817 2.393 1.00 43.50 72 SER A C 1
ATOM 572 O O . SER A 1 72 ? 8.328 -5.268 1.627 1.00 43.50 72 SER A O 1
ATOM 574 N N . ALA A 1 73 ? 10.215 -4.110 1.954 1.00 39.25 73 ALA A N 1
ATOM 575 C CA . ALA A 1 73 ? 10.692 -4.173 0.589 1.00 39.25 73 ALA A CA 1
ATOM 576 C C . ALA A 1 73 ? 11.463 -5.484 0.475 1.00 39.25 73 ALA A C 1
ATOM 578 O O . ALA A 1 73 ? 12.575 -5.602 0.986 1.00 39.25 73 ALA A O 1
ATOM 579 N N . TRP A 1 74 ? 10.852 -6.490 -0.135 1.00 44.22 74 TRP A N 1
ATOM 580 C CA . TRP A 1 74 ? 11.564 -7.713 -0.463 1.00 44.22 74 TRP A CA 1
ATOM 581 C C . TRP A 1 74 ? 12.146 -7.504 -1.856 1.00 44.22 74 TRP A C 1
ATOM 583 O O . TRP A 1 74 ? 11.456 -7.601 -2.875 1.00 44.22 74 TRP A O 1
ATOM 593 N N . THR A 1 75 ? 13.427 -7.153 -1.902 1.00 45.09 75 THR A N 1
ATOM 594 C CA . THR A 1 75 ? 14.171 -7.103 -3.160 1.00 45.09 75 THR A CA 1
ATOM 595 C C . THR A 1 75 ? 14.465 -8.534 -3.585 1.00 45.09 75 THR A C 1
ATOM 597 O O . THR A 1 75 ? 15.317 -9.198 -2.999 1.00 45.09 75 THR A O 1
ATOM 600 N N . TYR A 1 76 ? 13.742 -9.027 -4.589 1.00 46.72 76 TYR A N 1
ATOM 601 C CA . TYR A 1 76 ? 14.042 -10.314 -5.202 1.00 46.72 76 TYR A CA 1
ATOM 602 C C . TYR A 1 76 ? 14.936 -10.094 -6.422 1.00 46.72 76 TYR A C 1
ATOM 604 O O . TYR A 1 76 ? 14.486 -9.626 -7.467 1.00 46.72 76 TYR A O 1
ATOM 612 N N . TYR A 1 77 ? 16.214 -10.445 -6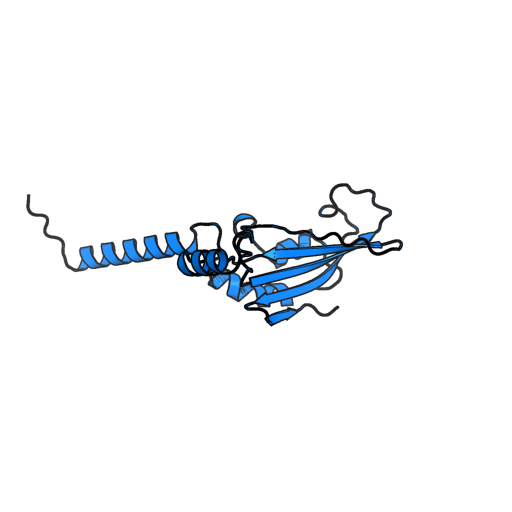.301 1.00 50.50 77 TYR A N 1
ATOM 613 C CA . TYR A 1 77 ? 17.148 -10.389 -7.420 1.00 50.50 77 TYR A CA 1
ATOM 614 C C . TYR A 1 77 ? 16.863 -11.548 -8.385 1.00 50.50 77 TYR A C 1
ATOM 616 O O . TYR A 1 77 ? 17.230 -12.690 -8.125 1.00 50.50 77 TYR A O 1
ATOM 624 N N . GLY A 1 78 ? 16.189 -11.262 -9.499 1.00 46.62 78 GLY A N 1
ATOM 625 C CA . GLY A 1 78 ? 16.147 -12.175 -10.642 1.00 46.62 78 GLY A CA 1
ATOM 626 C C . GLY A 1 78 ? 17.454 -12.090 -11.436 1.00 46.62 78 GLY A C 1
ATOM 627 O O . GLY A 1 78 ? 17.986 -10.998 -11.620 1.00 46.62 78 GLY A O 1
ATOM 628 N N . SER A 1 79 ? 17.987 -13.221 -11.906 1.00 38.19 79 SER A N 1
ATOM 629 C CA . SER A 1 79 ? 19.181 -13.242 -12.760 1.00 38.19 79 SER A CA 1
ATOM 630 C C . SER A 1 79 ? 18.862 -12.694 -14.161 1.00 38.19 79 SER A C 1
ATOM 632 O O . SER A 1 79 ? 18.011 -13.250 -14.855 1.00 38.19 79 SER A O 1
ATOM 634 N N . GLY A 1 80 ? 19.539 -11.622 -14.585 1.00 58.50 80 GLY A N 1
ATOM 635 C CA . GLY A 1 80 ? 19.382 -10.975 -15.897 1.00 58.50 80 GLY A CA 1
ATOM 636 C C . GLY A 1 80 ? 19.852 -9.514 -15.879 1.00 58.50 80 GLY A C 1
ATOM 637 O O . GLY A 1 80 ? 20.396 -9.063 -14.879 1.00 58.50 80 GLY A O 1
ATOM 638 N N . SER A 1 81 ? 19.622 -8.750 -16.956 1.00 60.59 81 SER A N 1
ATOM 639 C CA . SER A 1 81 ? 19.938 -7.306 -17.034 1.00 60.59 81 SER A CA 1
ATOM 640 C C . SER A 1 81 ? 18.951 -6.393 -16.279 1.00 60.59 81 SER A C 1
ATOM 642 O O . SER A 1 81 ? 19.076 -5.173 -16.333 1.00 60.59 81 SER A O 1
ATOM 644 N N . ARG A 1 82 ? 17.962 -6.959 -15.576 1.00 65.50 82 ARG A N 1
ATOM 645 C CA . ARG A 1 82 ? 16.912 -6.217 -14.862 1.00 65.50 82 ARG A CA 1
ATOM 646 C C . ARG A 1 82 ? 16.814 -6.679 -13.414 1.00 65.50 82 ARG A C 1
ATOM 648 O O . ARG A 1 82 ? 16.735 -7.878 -13.158 1.00 65.50 82 ARG A O 1
ATOM 655 N N . LYS A 1 83 ? 16.737 -5.733 -12.476 1.00 71.50 83 LYS A N 1
ATOM 656 C CA . LYS A 1 83 ? 16.377 -6.005 -11.074 1.00 71.50 83 LYS A CA 1
ATOM 657 C C . LYS A 1 83 ? 14.863 -5.901 -10.925 1.00 71.50 83 LYS A C 1
ATOM 659 O O . LYS A 1 83 ? 14.266 -4.938 -11.400 1.00 71.50 83 LYS A O 1
ATOM 664 N N . ALA A 1 84 ? 14.253 -6.877 -10.258 1.00 70.69 84 ALA A N 1
ATOM 665 C CA . ALA A 1 84 ? 12.861 -6.805 -9.834 1.00 70.69 84 ALA A CA 1
ATOM 666 C C . ALA A 1 84 ? 12.801 -6.504 -8.333 1.00 70.69 84 ALA A C 1
ATOM 668 O O . ALA A 1 84 ? 13.630 -6.965 -7.553 1.00 70.69 84 ALA A O 1
ATOM 669 N N . MET A 1 85 ? 11.810 -5.733 -7.915 1.00 73.31 85 MET A N 1
ATOM 670 C CA . MET A 1 85 ? 11.578 -5.437 -6.511 1.00 73.31 85 MET A CA 1
ATOM 671 C C . MET A 1 85 ? 10.099 -5.555 -6.204 1.00 73.31 85 MET A C 1
ATOM 673 O O . MET A 1 85 ? 9.266 -5.058 -6.960 1.00 73.31 85 MET A O 1
ATOM 677 N N . THR A 1 86 ? 9.783 -6.185 -5.079 1.00 72.81 86 THR A N 1
ATOM 678 C CA . THR A 1 86 ? 8.419 -6.257 -4.573 1.00 72.81 86 THR A CA 1
ATOM 679 C C . THR A 1 86 ? 8.331 -5.455 -3.288 1.00 72.81 86 THR A C 1
ATOM 681 O O . THR A 1 86 ? 9.126 -5.618 -2.362 1.00 72.81 86 THR A O 1
ATOM 684 N N . TRP A 1 87 ? 7.337 -4.586 -3.227 1.00 73.69 87 TRP A N 1
ATOM 685 C CA . TRP A 1 87 ? 7.062 -3.734 -2.094 1.00 73.69 87 TRP A CA 1
ATOM 686 C C . TRP A 1 87 ? 5.692 -4.062 -1.523 1.00 73.69 87 TRP A C 1
ATOM 688 O O . TRP A 1 87 ? 4.696 -4.060 -2.245 1.00 73.69 87 TRP A O 1
ATOM 698 N N . VAL A 1 88 ? 5.634 -4.322 -0.219 1.00 73.12 88 VAL A N 1
ATOM 699 C CA . VAL A 1 88 ? 4.381 -4.606 0.481 1.00 73.12 88 VAL A CA 1
ATOM 700 C C . VAL A 1 88 ? 4.125 -3.510 1.510 1.00 73.12 88 VAL A C 1
ATOM 702 O O . VAL A 1 88 ? 4.902 -3.334 2.447 1.00 73.12 88 VAL A O 1
ATOM 705 N N . TYR A 1 89 ? 3.033 -2.767 1.334 1.00 73.81 89 TYR A N 1
ATOM 706 C CA . TYR A 1 89 ? 2.513 -1.836 2.333 1.00 73.81 89 TYR A CA 1
ATOM 707 C C . TYR A 1 89 ? 1.475 -2.552 3.190 1.00 73.81 89 TYR A C 1
ATOM 709 O O . TYR A 1 89 ? 0.402 -2.887 2.691 1.00 73.81 89 TYR A O 1
ATOM 717 N N . ALA A 1 90 ? 1.771 -2.766 4.469 1.00 71.12 90 ALA A N 1
ATOM 718 C CA . ALA A 1 90 ? 0.769 -3.148 5.456 1.00 71.12 90 ALA A CA 1
ATOM 719 C C . ALA A 1 90 ? -0.065 -1.912 5.823 1.00 71.12 90 ALA A C 1
ATOM 721 O O . ALA A 1 90 ? 0.492 -0.897 6.225 1.00 71.12 90 ALA A O 1
ATOM 722 N N . LEU A 1 91 ? -1.385 -1.985 5.649 1.00 65.69 91 LEU A N 1
ATOM 723 C CA . LEU A 1 91 ? -2.295 -0.862 5.896 1.00 65.69 91 LEU A CA 1
ATOM 724 C C . LEU A 1 91 ? -3.137 -1.031 7.159 1.00 65.69 91 LEU A C 1
ATOM 726 O O . LEU A 1 91 ? -3.828 -0.104 7.548 1.00 65.69 91 LEU A O 1
ATOM 730 N N . ARG A 1 92 ? -3.142 -2.204 7.792 1.00 62.94 92 ARG A N 1
ATOM 731 C CA . ARG A 1 92 ? -3.879 -2.410 9.041 1.00 62.94 92 ARG A CA 1
ATOM 732 C C . ARG A 1 92 ? -3.352 -3.640 9.752 1.00 62.94 92 ARG A C 1
ATOM 734 O O . ARG A 1 92 ? -3.686 -4.750 9.354 1.00 62.94 92 ARG A O 1
ATOM 741 N N . GLN A 1 93 ? -2.528 -3.456 10.775 1.00 55.47 93 GLN A N 1
ATOM 742 C CA . GLN A 1 93 ? -2.228 -4.525 11.722 1.00 55.47 93 GLN A CA 1
ATOM 743 C C . GLN A 1 93 ? -3.462 -4.704 12.613 1.00 55.47 93 GLN A C 1
ATOM 745 O O . GLN A 1 93 ? -3.960 -3.731 13.177 1.00 55.47 93 GLN A O 1
ATOM 750 N N . GLU A 1 94 ? -4.023 -5.912 12.690 1.00 51.78 94 GLU A N 1
ATOM 751 C CA . GLU A 1 94 ? -4.921 -6.197 13.808 1.00 51.78 94 GLU A CA 1
ATOM 752 C C . GLU A 1 94 ? -4.064 -6.227 15.064 1.00 51.78 94 GLU A C 1
ATOM 754 O O . GLU A 1 94 ? -3.185 -7.074 15.179 1.00 51.78 94 GLU A O 1
ATOM 759 N N . GLU A 1 95 ? -4.288 -5.308 16.005 1.00 50.00 95 GLU A N 1
ATOM 760 C CA . GLU A 1 95 ? -3.727 -5.484 17.338 1.00 50.00 95 GLU A CA 1
ATOM 761 C C . GLU A 1 95 ? -4.039 -6.907 17.788 1.00 50.00 95 GLU A C 1
ATOM 763 O O . GLU A 1 95 ? -5.199 -7.330 17.848 1.00 50.00 95 GLU A O 1
ATOM 768 N N . LEU A 1 96 ? -2.984 -7.669 18.060 1.00 48.69 96 LEU A N 1
ATOM 769 C CA . LEU A 1 96 ? -3.132 -9.002 18.593 1.00 48.69 96 LEU A CA 1
ATOM 770 C C . LEU A 1 96 ? -3.781 -8.822 19.960 1.00 48.69 96 LEU A C 1
ATOM 772 O O . LEU A 1 96 ? -3.126 -8.395 20.911 1.00 48.69 96 LEU A O 1
ATOM 776 N N . THR A 1 97 ? -5.094 -9.056 20.037 1.00 51.78 97 THR A N 1
ATOM 777 C CA . THR A 1 97 ? -5.830 -8.869 21.290 1.00 51.78 97 THR A CA 1
ATOM 778 C C . THR A 1 97 ? -5.087 -9.606 22.401 1.00 51.78 97 THR A C 1
ATOM 780 O O . THR A 1 97 ? -4.554 -10.694 22.171 1.00 51.78 97 THR A O 1
ATOM 783 N N . ALA A 1 98 ? -5.037 -9.047 23.612 1.00 53.19 98 ALA A N 1
ATOM 784 C CA . ALA A 1 98 ? -4.301 -9.665 24.720 1.00 53.19 98 ALA A CA 1
ATOM 785 C C . ALA A 1 98 ? -4.689 -11.147 24.928 1.00 53.19 98 ALA A C 1
ATOM 787 O O . ALA A 1 98 ? -3.844 -11.975 25.261 1.00 53.19 98 ALA A O 1
ATOM 788 N N . ALA A 1 99 ? -5.949 -11.495 24.638 1.00 51.12 99 ALA A N 1
ATOM 789 C CA . ALA A 1 99 ? -6.454 -12.864 24.628 1.00 51.12 99 ALA A CA 1
ATOM 790 C C . ALA A 1 99 ? -5.875 -13.731 23.492 1.00 51.12 99 ALA A C 1
ATOM 792 O O . ALA A 1 99 ? -5.455 -14.859 23.747 1.00 51.12 99 ALA A O 1
ATOM 793 N N . ALA A 1 100 ? -5.814 -13.227 22.254 1.00 56.53 100 ALA A N 1
ATOM 794 C CA . ALA A 1 100 ? -5.184 -13.927 21.133 1.00 56.53 100 ALA A CA 1
ATOM 795 C C . ALA A 1 100 ? -3.672 -14.105 21.353 1.00 56.53 100 ALA A C 1
ATOM 797 O O . ALA A 1 100 ? -3.139 -15.189 21.119 1.00 56.53 100 ALA A O 1
ATOM 798 N N . ALA A 1 101 ? -3.001 -13.088 21.900 1.00 60.12 101 ALA A N 1
ATOM 799 C CA . ALA A 1 101 ? -1.573 -13.130 22.204 1.00 60.12 101 ALA A CA 1
ATOM 800 C C . ALA A 1 101 ? -1.270 -14.140 23.314 1.00 60.12 101 ALA A C 1
ATOM 802 O O . ALA A 1 101 ? -0.339 -14.937 23.195 1.00 60.12 101 ALA A O 1
ATOM 803 N N . ALA A 1 102 ? -2.098 -14.170 24.363 1.00 61.16 102 ALA A N 1
ATOM 804 C CA . ALA A 1 102 ? -2.005 -15.165 25.425 1.00 61.16 102 ALA A CA 1
ATOM 805 C C . ALA A 1 102 ? -2.250 -16.591 24.905 1.00 61.16 102 ALA A C 1
ATOM 807 O O . ALA A 1 102 ? -1.523 -17.511 25.279 1.00 61.16 102 ALA A O 1
ATOM 808 N N . ARG A 1 103 ? -3.224 -16.781 24.005 1.00 60.03 103 ARG A N 1
ATOM 809 C CA . ARG A 1 103 ? -3.557 -18.091 23.423 1.00 60.03 103 ARG A CA 1
ATOM 810 C C . ARG A 1 103 ? -2.452 -18.617 22.502 1.00 60.03 103 ARG A C 1
ATOM 812 O O . ARG A 1 103 ? -2.095 -19.787 22.602 1.00 60.03 103 ARG A O 1
ATOM 819 N N . MET A 1 104 ? -1.858 -17.753 21.677 1.00 58.84 104 MET A N 1
ATOM 820 C CA . MET A 1 104 ? -0.702 -18.102 20.840 1.00 58.84 104 MET A CA 1
ATOM 821 C C . MET A 1 104 ? 0.544 -18.402 21.683 1.00 58.84 104 MET A C 1
ATOM 823 O O . MET A 1 104 ? 1.225 -19.394 21.435 1.00 58.84 104 MET A O 1
ATOM 827 N N . LYS A 1 105 ? 0.805 -17.613 22.734 1.00 61.81 105 LYS A N 1
ATOM 828 C CA . LYS A 1 105 ? 1.913 -17.857 23.671 1.00 61.81 105 LYS A CA 1
ATOM 829 C C . LYS A 1 105 ? 1.758 -19.182 24.429 1.00 61.81 105 LYS A C 1
ATOM 831 O O . LYS A 1 105 ? 2.757 -19.845 24.687 1.00 61.81 105 LYS A O 1
ATOM 836 N N . ALA A 1 106 ? 0.525 -19.574 24.755 1.00 68.81 106 ALA A N 1
ATOM 837 C CA . ALA A 1 106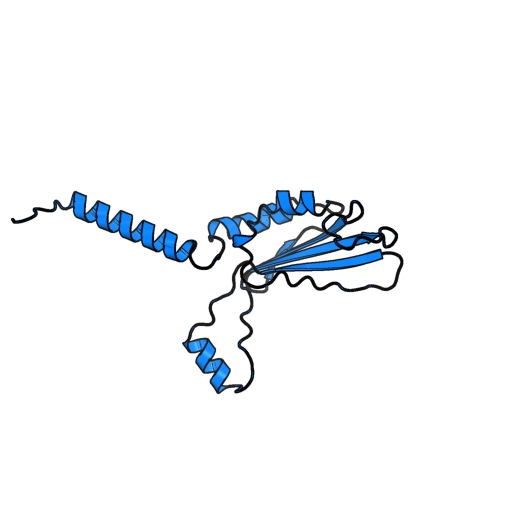 ? 0.225 -20.862 25.378 1.00 68.81 106 ALA A CA 1
ATOM 838 C C . ALA A 1 106 ? 0.412 -22.052 24.419 1.00 68.81 106 ALA A C 1
ATOM 840 O O . ALA A 1 106 ? 0.821 -23.122 24.856 1.00 68.81 106 ALA A O 1
ATOM 841 N N . GLN A 1 107 ? 0.134 -21.876 23.122 1.00 64.44 107 GLN A N 1
ATOM 842 C CA . GLN A 1 107 ? 0.299 -22.927 22.109 1.00 64.44 107 GLN A CA 1
ATOM 843 C C . GLN A 1 107 ? 1.735 -23.069 21.594 1.00 64.44 107 GLN A C 1
ATOM 845 O O . GLN A 1 107 ? 2.115 -24.143 21.133 1.00 64.44 107 GLN A O 1
ATOM 850 N N . SER A 1 108 ? 2.540 -22.009 21.630 1.00 64.44 108 SER A N 1
ATOM 851 C CA . SER A 1 108 ? 3.926 -22.046 21.157 1.00 64.44 108 SER A CA 1
ATOM 852 C C . SER A 1 108 ? 4.796 -21.048 21.924 1.00 64.44 108 SER A C 1
ATOM 854 O O . SER A 1 108 ? 4.997 -19.914 21.474 1.00 64.44 108 SER A O 1
ATOM 856 N N . PRO A 1 109 ? 5.325 -21.452 23.093 1.00 50.38 109 PRO A N 1
ATOM 857 C CA . PRO A 1 109 ? 6.193 -20.609 23.898 1.00 50.38 109 PRO A CA 1
ATOM 858 C C . PRO A 1 109 ? 7.528 -20.407 23.167 1.00 50.38 109 PRO A C 1
ATOM 860 O O . PRO A 1 109 ? 8.413 -21.252 23.212 1.00 50.38 109 PRO A O 1
ATOM 863 N N . GLY A 1 110 ? 7.639 -19.296 22.436 1.00 52.59 110 GLY A N 1
ATOM 864 C CA . GLY A 1 110 ? 8.819 -18.935 21.639 1.00 52.59 110 GLY A CA 1
ATOM 865 C C . GLY A 1 110 ? 8.493 -18.233 20.319 1.00 52.59 110 GLY A C 1
ATOM 866 O O . GLY A 1 110 ? 9.346 -17.539 19.773 1.00 52.59 110 GLY A O 1
ATOM 867 N N . LEU A 1 111 ? 7.257 -18.351 19.822 1.00 48.34 111 LEU A N 1
ATOM 868 C CA . LEU A 1 111 ? 6.821 -17.632 18.626 1.00 48.34 111 LEU A CA 1
ATOM 869 C C . LEU A 1 111 ? 6.421 -16.198 18.989 1.00 48.34 111 LEU A C 1
ATOM 871 O O . LEU A 1 111 ? 5.494 -15.971 19.768 1.00 48.34 111 LEU A O 1
ATOM 875 N N . VAL A 1 112 ? 7.125 -15.223 18.406 1.00 51.75 112 VAL A N 1
ATOM 876 C CA . VAL A 1 112 ? 6.664 -13.831 18.392 1.00 51.75 112 VAL A CA 1
ATOM 877 C C . VAL A 1 112 ? 5.346 -13.815 17.615 1.00 51.75 112 VAL A C 1
ATOM 879 O O . VAL A 1 112 ? 5.319 -14.320 16.490 1.00 51.75 112 VAL A O 1
ATOM 882 N N . PRO A 1 113 ? 4.251 -13.286 18.184 1.00 53.12 113 PRO A N 1
ATOM 883 C CA . PRO A 1 113 ? 2.972 -13.235 17.496 1.00 53.12 113 PRO A CA 1
ATOM 884 C C . PRO A 1 113 ? 3.127 -12.499 16.159 1.00 53.12 113 PRO A C 1
ATOM 886 O O . PRO A 1 113 ? 3.420 -11.304 16.134 1.00 53.12 113 PRO A O 1
ATOM 889 N N . HIS A 1 114 ? 2.974 -13.214 15.042 1.00 50.75 114 HIS A N 1
ATOM 890 C CA . HIS A 1 114 ? 2.956 -12.582 13.730 1.00 50.75 114 HIS A CA 1
ATOM 891 C C . HIS A 1 114 ? 1.563 -11.990 13.531 1.00 50.75 114 HIS A C 1
ATOM 893 O O . HIS A 1 114 ? 0.615 -12.700 13.200 1.00 50.75 114 HIS A O 1
ATOM 899 N N . VAL A 1 115 ? 1.427 -10.695 13.812 1.00 55.47 115 VAL A N 1
ATOM 900 C CA . VAL A 1 115 ? 0.235 -9.938 13.440 1.00 55.47 115 VAL A CA 1
ATOM 901 C C . VAL A 1 115 ? 0.195 -9.874 11.921 1.00 55.47 115 VAL A C 1
ATOM 903 O O . VAL A 1 115 ? 0.998 -9.170 11.307 1.00 55.47 115 VAL A O 1
ATOM 906 N N . GLU A 1 116 ? -0.735 -10.596 11.305 1.00 56.25 116 GLU A N 1
ATOM 907 C CA . GLU A 1 116 ? -0.975 -10.437 9.881 1.00 56.25 116 GLU A CA 1
ATOM 908 C C . GLU A 1 116 ? -1.755 -9.143 9.623 1.00 56.25 116 GLU A C 1
ATOM 910 O O . GLU A 1 116 ? -2.803 -8.912 10.230 1.00 56.25 116 GLU A O 1
ATOM 915 N N . PRO A 1 117 ? -1.288 -8.286 8.700 1.00 63.97 117 PRO A N 1
ATOM 916 C CA . PRO A 1 117 ? -2.093 -7.161 8.277 1.00 63.97 117 PRO A CA 1
ATOM 917 C C . PRO A 1 117 ? -3.389 -7.638 7.613 1.00 63.97 117 PRO A C 1
ATOM 919 O O . PRO A 1 117 ? -3.329 -8.428 6.668 1.00 63.97 117 PRO A O 1
ATOM 922 N N . THR A 1 118 ? -4.529 -7.091 8.040 1.00 69.81 118 THR A N 1
ATOM 923 C CA . THR A 1 118 ? -5.855 -7.317 7.430 1.00 69.81 118 THR A CA 1
ATOM 924 C C . THR A 1 118 ? -5.996 -6.629 6.077 1.00 69.81 118 THR A C 1
ATOM 926 O O . THR A 1 118 ? -6.873 -6.975 5.297 1.00 69.81 118 THR A O 1
ATOM 929 N N . ALA A 1 119 ? -5.115 -5.680 5.755 1.00 77.38 119 ALA A N 1
ATOM 930 C CA . ALA A 1 119 ? -5.057 -5.041 4.448 1.00 77.38 119 ALA A CA 1
ATOM 931 C C . ALA A 1 119 ? -3.605 -4.804 4.015 1.00 77.38 119 ALA A C 1
ATOM 933 O O . ALA A 1 119 ? -2.785 -4.328 4.808 1.00 77.38 119 ALA A O 1
ATOM 934 N N . ARG A 1 120 ? -3.284 -5.118 2.754 1.00 81.94 120 ARG A N 1
ATOM 935 C CA . ARG A 1 120 ? -1.952 -4.949 2.160 1.00 81.94 120 ARG A CA 1
ATOM 936 C C . ARG A 1 120 ? -2.039 -4.427 0.727 1.00 81.94 120 ARG A C 1
ATOM 938 O O . ARG A 1 120 ? -2.902 -4.851 -0.035 1.00 81.94 120 ARG A O 1
ATOM 945 N N . ILE A 1 121 ? -1.111 -3.561 0.331 1.00 84.38 121 ILE A N 1
ATOM 946 C CA . ILE A 1 121 ? -0.861 -3.242 -1.082 1.00 84.38 121 ILE A CA 1
ATOM 947 C C . ILE A 1 121 ? 0.461 -3.876 -1.485 1.00 84.38 121 ILE A C 1
ATOM 949 O O . ILE A 1 121 ? 1.486 -3.612 -0.865 1.00 84.38 121 ILE A O 1
ATOM 953 N N . HIS A 1 122 ? 0.438 -4.683 -2.534 1.00 87.00 122 HIS A N 1
ATOM 954 C CA . HIS A 1 122 ? 1.608 -5.286 -3.147 1.00 87.00 122 HIS A CA 1
ATOM 955 C C . HIS A 1 122 ? 1.906 -4.518 -4.426 1.00 87.00 122 HIS A C 1
ATOM 957 O O . HIS A 1 122 ? 1.054 -4.462 -5.305 1.00 87.00 122 HIS A O 1
ATOM 963 N N . LEU A 1 123 ? 3.094 -3.941 -4.541 1.00 86.00 123 LEU A N 1
ATOM 964 C CA . LEU A 1 123 ? 3.581 -3.306 -5.758 1.00 86.00 123 LEU A CA 1
ATOM 965 C C . LEU A 1 123 ? 4.825 -4.036 -6.232 1.00 86.00 123 LEU A C 1
ATOM 967 O O . LEU A 1 123 ? 5.690 -4.373 -5.426 1.00 86.00 123 LEU A O 1
ATOM 971 N N . ARG A 1 124 ? 4.949 -4.241 -7.535 1.00 87.50 124 ARG A N 1
ATOM 972 C CA . ARG A 1 124 ? 6.157 -4.777 -8.146 1.00 87.50 124 ARG A CA 1
ATOM 973 C C . ARG A 1 124 ? 6.739 -3.752 -9.091 1.00 87.50 124 ARG A C 1
ATOM 975 O O . ARG A 1 124 ? 6.028 -3.220 -9.936 1.00 87.50 124 ARG A O 1
ATOM 982 N N . PHE A 1 125 ? 8.032 -3.511 -8.957 1.00 85.88 125 PHE A N 1
ATOM 983 C CA . PHE A 1 125 ? 8.794 -2.641 -9.832 1.00 85.88 125 PHE A CA 1
ATOM 984 C C . PHE A 1 125 ? 9.916 -3.420 -10.513 1.00 85.88 125 PHE A C 1
ATOM 986 O O . PHE A 1 125 ? 10.421 -4.413 -9.982 1.00 85.88 125 PHE A O 1
ATOM 993 N N . VAL A 1 126 ? 10.325 -2.950 -11.683 1.00 87.12 126 VAL A N 1
ATOM 994 C CA . VAL A 1 126 ? 11.553 -3.366 -12.366 1.00 87.12 126 VAL A CA 1
ATOM 995 C C . VAL A 1 126 ? 12.407 -2.141 -12.656 1.00 87.12 126 VAL A C 1
ATOM 997 O O . VAL A 1 126 ? 11.863 -1.071 -12.908 1.00 87.12 126 VAL A O 1
ATOM 1000 N N . MET A 1 127 ? 13.726 -2.293 -12.627 1.00 83.06 127 MET A N 1
ATOM 1001 C CA . MET A 1 127 ? 14.685 -1.239 -12.981 1.00 83.06 127 MET A CA 1
ATOM 1002 C C . MET A 1 127 ? 15.784 -1.799 -13.886 1.00 83.06 127 MET A C 1
ATOM 1004 O O . MET A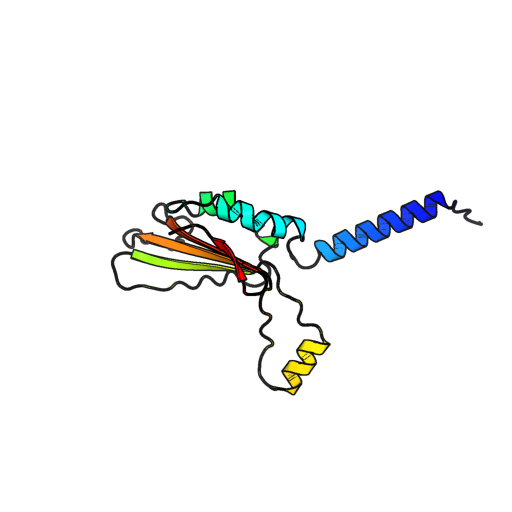 1 127 ? 16.080 -3.004 -13.839 1.00 83.06 127 MET A O 1
ATOM 1008 N N . ASP A 1 128 ? 16.385 -0.930 -14.697 1.00 77.69 128 ASP A N 1
ATOM 1009 C CA . ASP A 1 128 ? 17.578 -1.274 -15.470 1.00 77.69 128 ASP A CA 1
ATOM 1010 C C . ASP A 1 128 ? 18.797 -1.293 -14.539 1.00 77.69 128 ASP A C 1
ATOM 1012 O O . ASP A 1 128 ? 18.994 -0.400 -13.720 1.00 77.69 128 ASP A O 1
ATOM 1016 N N . LEU A 1 129 ? 19.612 -2.339 -14.648 1.00 65.94 129 LEU A N 1
ATOM 1017 C CA . LEU A 1 129 ? 20.814 -2.528 -13.840 1.00 65.94 129 LEU A CA 1
ATOM 1018 C C . LEU A 1 129 ? 21.948 -1.558 -14.154 1.00 65.94 129 LEU A C 1
ATOM 1020 O O . LEU A 1 129 ? 22.878 -1.458 -13.360 1.00 65.94 129 LEU A O 1
ATOM 1024 N N . ARG A 1 130 ? 21.918 -0.909 -15.319 1.00 66.75 130 ARG A N 1
ATOM 1025 C CA . ARG A 1 130 ? 22.980 0.012 -15.749 1.00 66.75 130 ARG A CA 1
ATOM 1026 C C . ARG A 1 130 ? 23.003 1.312 -14.948 1.00 66.75 130 ARG A C 1
ATOM 1028 O O . ARG A 1 130 ? 24.008 2.013 -14.969 1.00 66.75 130 ARG A O 1
ATOM 1035 N N . GLU A 1 131 ? 21.910 1.625 -14.262 1.00 61.69 131 GLU A N 1
ATOM 1036 C CA . GLU A 1 131 ? 21.814 2.746 -13.337 1.00 61.69 131 GLU A CA 1
ATOM 1037 C C . GLU A 1 131 ? 22.217 2.246 -11.944 1.00 61.69 131 GLU A C 1
ATOM 1039 O O . GLU A 1 131 ? 21.444 1.581 -11.254 1.00 61.69 131 GLU A O 1
ATOM 1044 N N . ASP A 1 132 ? 23.463 2.519 -11.547 1.00 58.50 132 ASP A N 1
ATOM 1045 C CA . ASP A 1 132 ? 24.048 2.144 -10.248 1.00 58.50 132 ASP A CA 1
ATOM 1046 C C . ASP A 1 132 ? 23.480 3.014 -9.105 1.00 58.50 132 ASP A C 1
ATOM 1048 O O . ASP A 1 132 ? 24.185 3.694 -8.358 1.00 58.50 132 ASP A O 1
ATOM 1052 N N . GLU A 1 133 ? 22.156 3.049 -8.985 1.00 60.50 133 GLU A N 1
ATOM 1053 C CA . GLU A 1 133 ? 21.486 3.890 -8.009 1.00 60.50 133 GLU A CA 1
ATOM 1054 C C . GLU A 1 133 ? 21.352 3.195 -6.654 1.00 60.50 133 GLU A C 1
ATOM 1056 O O . GLU A 1 133 ? 20.697 2.160 -6.504 1.00 60.50 133 GLU A O 1
ATOM 1061 N N . GLN A 1 134 ? 21.943 3.823 -5.631 1.00 64.94 134 GLN A N 1
ATOM 1062 C CA . GLN A 1 134 ? 21.784 3.419 -4.231 1.00 64.94 134 GLN A CA 1
ATOM 1063 C C . GLN A 1 134 ? 20.325 3.526 -3.752 1.00 64.94 134 GLN A C 1
ATOM 1065 O O . GLN A 1 134 ? 19.931 2.791 -2.846 1.00 64.94 134 GLN A O 1
ATOM 1070 N N . ASP A 1 135 ? 19.513 4.398 -4.366 1.00 75.06 135 ASP A N 1
ATOM 1071 C CA . ASP A 1 135 ? 18.089 4.560 -4.059 1.00 75.06 135 ASP A CA 1
ATOM 1072 C C . ASP A 1 135 ? 17.219 4.466 -5.319 1.00 75.06 135 ASP A C 1
ATOM 1074 O O . ASP A 1 135 ? 16.825 5.459 -5.922 1.00 75.06 135 ASP A O 1
ATOM 1078 N N . TRP A 1 136 ? 16.843 3.241 -5.672 1.00 74.31 136 TRP A N 1
ATOM 1079 C CA . TRP A 1 136 ? 15.949 2.919 -6.787 1.00 74.31 136 TRP A CA 1
ATOM 1080 C C . TRP A 1 136 ? 14.614 3.686 -6.818 1.00 74.31 136 TRP A C 1
ATOM 1082 O O . TRP A 1 136 ? 13.968 3.745 -7.866 1.00 74.31 136 TRP A O 1
ATOM 1092 N N . ARG A 1 137 ? 14.157 4.255 -5.693 1.00 76.19 137 ARG A N 1
ATOM 1093 C CA . ARG A 1 137 ? 12.937 5.085 -5.643 1.00 76.19 137 ARG A CA 1
ATOM 1094 C C . ARG A 1 137 ? 13.099 6.373 -6.441 1.00 76.19 137 ARG A C 1
ATOM 1096 O O . ARG A 1 137 ? 12.099 6.993 -6.805 1.00 76.19 137 ARG A O 1
ATOM 1103 N N . GLN A 1 138 ? 14.345 6.780 -6.650 1.00 78.25 138 GLN A N 1
ATOM 1104 C CA . GLN A 1 138 ? 14.735 7.962 -7.402 1.00 78.25 138 GLN A CA 1
ATOM 1105 C C . GLN A 1 138 ? 15.109 7.614 -8.846 1.00 78.25 138 GLN A C 1
ATOM 1107 O O . GLN A 1 138 ? 15.112 8.514 -9.685 1.00 78.25 138 GLN A O 1
ATOM 1112 N N . SER A 1 139 ? 15.292 6.322 -9.149 1.00 81.50 139 SER A N 1
ATOM 1113 C CA . SER A 1 139 ? 15.732 5.886 -10.469 1.00 81.50 139 SER A CA 1
ATOM 1114 C C . SER A 1 139 ? 14.712 6.206 -11.549 1.00 81.50 139 SER A C 1
ATOM 1116 O O . SER A 1 139 ? 13.543 5.793 -11.462 1.00 81.50 139 SER A O 1
ATOM 1118 N N . PRO A 1 140 ? 15.147 6.896 -12.618 1.00 83.81 140 PRO A N 1
ATOM 1119 C CA . PRO A 1 140 ? 14.303 7.182 -13.753 1.00 83.81 140 PRO A CA 1
ATOM 1120 C C . PRO A 1 140 ? 13.998 5.922 -14.559 1.00 83.81 140 PRO A C 1
ATOM 1122 O O . PRO A 1 140 ? 13.070 5.991 -15.358 1.00 83.81 140 PRO A O 1
ATOM 1125 N N . SER A 1 141 ? 14.681 4.786 -14.363 1.00 86.19 141 SER A N 1
ATOM 1126 C CA . SER A 1 141 ? 14.354 3.499 -15.000 1.00 86.19 141 SER A CA 1
ATOM 1127 C C . SER A 1 141 ? 13.416 2.605 -14.180 1.00 86.19 141 SER A C 1
ATOM 1129 O O . SER A 1 141 ? 12.902 1.622 -14.716 1.00 86.19 141 SER A O 1
ATOM 1131 N N . THR A 1 142 ? 13.115 2.949 -12.923 1.00 87.12 142 THR A N 1
ATOM 1132 C CA . THR A 1 142 ? 12.166 2.196 -12.087 1.00 87.12 142 THR A CA 1
ATOM 1133 C C . THR A 1 142 ? 10.742 2.295 -12.637 1.00 87.12 142 THR A C 1
ATOM 1135 O O . THR A 1 142 ? 10.162 3.380 -12.748 1.00 87.12 142 THR A O 1
ATOM 1138 N N . ARG A 1 143 ? 10.143 1.150 -12.965 1.00 91.12 143 ARG A N 1
ATOM 1139 C CA . ARG A 1 143 ? 8.817 1.036 -13.588 1.00 91.12 143 ARG A CA 1
ATOM 1140 C C . ARG A 1 143 ? 7.947 0.030 -12.855 1.00 91.12 143 ARG A C 1
ATOM 1142 O O . ARG A 1 143 ? 8.387 -1.086 -12.593 1.00 91.12 143 ARG A O 1
ATOM 1149 N N . LEU A 1 144 ? 6.715 0.418 -12.540 1.00 91.12 144 LEU A N 1
ATOM 1150 C CA . LEU A 1 144 ? 5.695 -0.460 -11.976 1.00 91.12 144 LEU A CA 1
ATOM 1151 C C . LEU A 1 144 ? 5.322 -1.534 -13.004 1.00 91.12 144 LEU A C 1
ATOM 1153 O O . LEU A 1 144 ? 5.068 -1.217 -14.164 1.0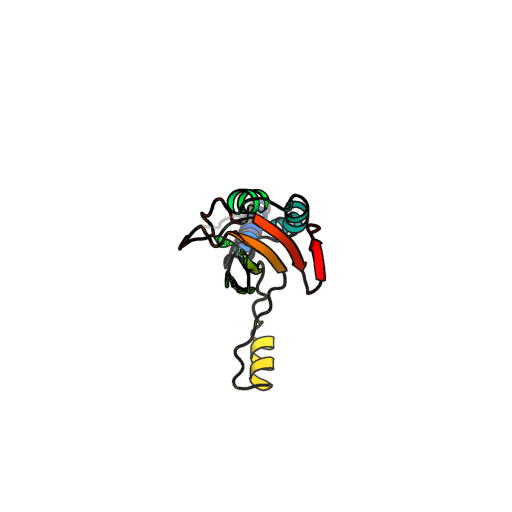0 91.12 144 LEU A O 1
ATOM 1157 N N . THR A 1 145 ? 5.269 -2.791 -12.585 1.00 91.56 145 THR A N 1
ATOM 1158 C CA . THR A 1 145 ? 4.857 -3.925 -13.426 1.00 91.56 145 THR A CA 1
ATOM 1159 C C . THR A 1 145 ? 3.605 -4.608 -12.918 1.00 91.56 145 THR A C 1
ATOM 1161 O O . THR A 1 145 ? 2.824 -5.094 -13.720 1.00 91.56 145 THR A O 1
ATOM 1164 N N . SER A 1 146 ? 3.372 -4.620 -11.607 1.00 91.50 146 SER A N 1
ATOM 1165 C CA . SER A 1 146 ? 2.123 -5.134 -11.051 1.00 91.50 146 SER A CA 1
ATOM 1166 C C . SER A 1 146 ? 1.745 -4.409 -9.767 1.00 91.50 146 SER A C 1
ATOM 1168 O O . SER A 1 146 ? 2.598 -3.890 -9.042 1.00 91.50 146 SER A O 1
ATOM 1170 N N . ALA A 1 147 ? 0.446 -4.347 -9.493 1.00 91.44 147 ALA A N 1
ATOM 1171 C CA . ALA A 1 147 ? -0.088 -3.788 -8.262 1.00 91.44 147 ALA A CA 1
ATOM 1172 C C . ALA A 1 147 ? -1.319 -4.579 -7.825 1.00 91.44 147 ALA A C 1
ATOM 1174 O O . ALA A 1 147 ? -2.194 -4.865 -8.638 1.00 91.44 147 ALA A O 1
ATOM 1175 N N . ARG A 1 148 ? -1.411 -4.923 -6.542 1.00 92.06 148 ARG A N 1
ATOM 1176 C CA . ARG A 1 148 ? -2.553 -5.635 -5.959 1.00 92.06 148 ARG A CA 1
ATOM 1177 C C . ARG A 1 148 ? -2.911 -5.037 -4.616 1.00 92.06 148 ARG A C 1
ATOM 1179 O O . ARG A 1 148 ? -2.031 -4.725 -3.819 1.00 92.06 148 ARG A O 1
ATOM 1186 N N . PHE A 1 149 ? -4.200 -4.935 -4.341 1.00 89.62 149 PHE A N 1
ATOM 1187 C CA . PHE A 1 149 ? -4.720 -4.680 -3.009 1.00 89.62 149 PHE A CA 1
ATOM 1188 C C . PHE A 1 149 ? -5.373 -5.950 -2.476 1.00 89.62 149 PHE A C 1
ATOM 1190 O O . PHE A 1 149 ? -6.278 -6.506 -3.102 1.00 89.62 149 PHE A O 1
ATOM 1197 N N . VAL A 1 150 ? -4.899 -6.394 -1.318 1.00 86.56 150 VAL A N 1
ATOM 1198 C CA . VAL A 1 150 ? -5.376 -7.579 -0.612 1.00 86.56 150 VAL A CA 1
ATOM 1199 C C . VAL A 1 150 ? -6.027 -7.129 0.687 1.00 86.56 150 VAL A C 1
ATOM 1201 O O . VAL A 1 150 ? -5.418 -6.374 1.442 1.00 86.56 150 VAL A O 1
ATOM 1204 N N . ALA A 1 151 ? -7.237 -7.602 0.963 1.00 83.19 151 ALA A N 1
ATOM 1205 C CA . ALA A 1 151 ? -7.910 -7.416 2.242 1.00 83.19 151 ALA A CA 1
ATOM 1206 C C . ALA A 1 151 ? -8.452 -8.760 2.734 1.00 83.19 151 ALA A C 1
ATOM 1208 O O . ALA A 1 151 ? -9.005 -9.523 1.942 1.00 83.19 151 ALA A O 1
ATOM 1209 N N . ASP A 1 152 ? -8.247 -9.065 4.015 1.00 80.94 152 ASP A N 1
ATOM 1210 C CA . ASP A 1 152 ? -8.691 -10.302 4.670 1.00 80.94 152 ASP A CA 1
ATOM 1211 C C . ASP A 1 152 ? -8.304 -11.566 3.871 1.00 80.94 152 ASP A C 1
ATOM 1213 O O . ASP A 1 152 ? -9.094 -12.489 3.668 1.00 80.94 152 ASP A O 1
ATOM 1217 N N . GLY A 1 153 ? -7.077 -11.566 3.333 1.00 78.75 153 GLY A N 1
ATOM 1218 C CA . GLY A 1 153 ? -6.521 -12.661 2.530 1.00 78.75 153 GLY A CA 1
ATOM 1219 C C . GLY A 1 153 ? -7.035 -12.760 1.086 1.00 78.75 153 GLY A C 1
ATOM 1220 O O . GLY A 1 153 ? -6.657 -13.689 0.377 1.00 78.75 153 GLY A O 1
ATOM 1221 N N . ARG A 1 154 ? -7.869 -11.825 0.613 1.00 85.06 154 ARG A N 1
ATOM 1222 C CA . ARG A 1 154 ? -8.449 -11.836 -0.742 1.00 85.06 154 ARG A CA 1
ATOM 1223 C C . ARG A 1 154 ? -7.968 -10.659 -1.578 1.00 85.06 154 ARG A C 1
ATOM 1225 O O . ARG A 1 154 ? -7.880 -9.542 -1.077 1.00 85.06 154 ARG A O 1
ATOM 1232 N N . VAL A 1 155 ? -7.706 -10.889 -2.865 1.00 89.25 155 VAL A N 1
ATOM 1233 C CA . VAL A 1 155 ? -7.435 -9.804 -3.822 1.00 89.25 155 VAL A CA 1
ATOM 1234 C C . VAL A 1 155 ? -8.739 -9.052 -4.082 1.00 89.25 155 VAL A C 1
ATOM 1236 O O . VAL A 1 155 ? -9.716 -9.633 -4.545 1.00 89.25 155 VAL A O 1
ATOM 1239 N N . VAL A 1 156 ? -8.752 -7.763 -3.757 1.00 90.56 156 VAL A N 1
ATOM 1240 C CA . VAL A 1 156 ? -9.910 -6.872 -3.934 1.00 90.56 156 VAL A CA 1
ATOM 1241 C C . VAL A 1 156 ? -9.742 -5.989 -5.168 1.00 90.56 156 VAL A C 1
ATOM 1243 O O . VAL A 1 156 ? -10.726 -5.629 -5.808 1.00 90.56 156 VAL A O 1
ATOM 1246 N N . ALA A 1 157 ? -8.502 -5.636 -5.509 1.00 91.25 157 ALA A N 1
ATOM 1247 C CA . ALA A 1 157 ? -8.177 -4.912 -6.731 1.00 91.25 157 ALA A CA 1
ATOM 1248 C C . ALA A 1 157 ? -6.806 -5.332 -7.253 1.00 91.25 157 ALA A C 1
ATOM 1250 O O . ALA A 1 157 ? -5.893 -5.607 -6.472 1.00 91.25 157 ALA A O 1
ATOM 1251 N N . GLU A 1 158 ? -6.659 -5.331 -8.569 1.00 94.62 158 GLU A N 1
ATOM 1252 C CA . GLU A 1 158 ? -5.424 -5.674 -9.257 1.00 94.62 158 GLU A CA 1
ATOM 1253 C C . GLU A 1 158 ? -5.263 -4.791 -10.492 1.00 94.62 158 GLU A C 1
ATOM 1255 O O . GLU A 1 158 ? -6.230 -4.489 -11.193 1.00 94.62 158 GLU A O 1
ATOM 1260 N N . MET A 1 159 ? -4.029 -4.361 -10.726 1.00 92.19 159 MET A N 1
ATOM 1261 C CA . MET A 1 159 ? -3.598 -3.798 -11.992 1.00 92.19 159 MET A CA 1
ATOM 1262 C C . MET A 1 159 ? -3.167 -4.963 -12.894 1.00 92.19 159 MET A C 1
ATOM 1264 O O . MET A 1 159 ? -2.284 -5.715 -12.476 1.00 92.19 159 MET A O 1
ATOM 1268 N N . PRO A 1 160 ? -3.759 -5.124 -14.090 1.00 74.75 160 PRO A N 1
ATOM 1269 C CA . PRO A 1 160 ? -3.337 -6.157 -15.031 1.00 74.75 160 PRO A CA 1
ATOM 1270 C C . PRO A 1 160 ? -1.870 -5.951 -15.439 1.00 74.75 160 PRO A C 1
ATOM 1272 O O . PRO A 1 160 ? -1.429 -4.805 -15.569 1.00 74.75 160 PRO A O 1
ATOM 1275 N N . GLU A 1 161 ? -1.138 -7.062 -15.582 1.00 73.38 161 GLU A N 1
ATOM 1276 C CA . GLU A 1 161 ? 0.267 -7.089 -16.031 1.00 73.38 161 GLU A CA 1
ATOM 1277 C C . GLU A 1 161 ? 0.430 -6.631 -17.488 1.00 73.38 161 GLU A C 1
ATOM 1279 O O . GLU A 1 161 ? -0.454 -6.949 -18.320 1.00 73.38 161 GLU A O 1
#

pLDDT: mean 71.59, std 15.61, range [38.19, 94.62]